Protein AF-A0A4Y2UWG7-F1 (afdb_monomer_lite)

Organism: Araneus ventricosus (NCBI:txid182803)

Structure (mmCIF, N/CA/C/O backbone):
data_AF-A0A4Y2UWG7-F1
#
_entry.id   AF-A0A4Y2UWG7-F1
#
loop_
_atom_site.group_PDB
_atom_site.id
_atom_site.type_symbol
_atom_site.label_atom_id
_atom_site.label_alt_id
_atom_site.label_comp_id
_atom_site.label_asym_id
_atom_site.label_entity_id
_atom_site.label_seq_id
_atom_site.pdbx_PDB_ins_code
_atom_site.Cartn_x
_atom_site.Cartn_y
_atom_site.Cartn_z
_atom_site.occupancy
_atom_site.B_iso_or_equiv
_atom_site.auth_seq_id
_atom_site.auth_comp_id
_atom_site.auth_asym_id
_atom_site.auth_atom_id
_atom_site.pdbx_PDB_model_num
ATOM 1 N N . MET A 1 1 ? 4.698 5.093 -22.082 1.00 82.38 1 MET A N 1
ATOM 2 C CA . MET A 1 1 ? 4.396 3.650 -21.937 1.00 82.38 1 MET A CA 1
ATOM 3 C C . MET A 1 1 ? 3.948 3.303 -20.518 1.00 82.38 1 MET A C 1
ATOM 5 O O . MET A 1 1 ? 2.849 2.785 -20.375 1.00 82.38 1 MET A O 1
ATOM 9 N N . GLU A 1 2 ? 4.716 3.666 -19.483 1.00 89.25 2 GLU A N 1
ATOM 10 C CA . GLU A 1 2 ? 4.385 3.392 -18.068 1.00 89.25 2 GLU A CA 1
ATOM 11 C C . GLU A 1 2 ? 2.958 3.814 -17.675 1.00 89.25 2 GLU A C 1
ATOM 13 O O . GLU A 1 2 ? 2.213 3.009 -17.132 1.00 89.25 2 GLU A O 1
ATOM 18 N N . ARG A 1 3 ? 2.521 5.027 -18.047 1.00 92.06 3 ARG A N 1
ATOM 19 C CA . ARG A 1 3 ? 1.157 5.524 -17.765 1.00 92.06 3 ARG A CA 1
ATOM 20 C C . ARG A 1 3 ? 0.037 4.634 -18.323 1.00 92.06 3 ARG A C 1
ATOM 22 O O . ARG A 1 3 ? -1.007 4.499 -17.696 1.00 92.06 3 ARG A O 1
ATOM 29 N N . ILE A 1 4 ? 0.243 4.037 -19.499 1.00 93.56 4 ILE A N 1
ATOM 30 C CA . ILE A 1 4 ? -0.753 3.164 -20.143 1.00 93.56 4 ILE A CA 1
ATOM 31 C C . ILE A 1 4 ? -0.838 1.837 -19.389 1.00 93.56 4 ILE A C 1
ATOM 33 O O . ILE A 1 4 ? -1.933 1.342 -19.131 1.00 93.56 4 ILE A O 1
ATOM 37 N N . ILE A 1 5 ? 0.317 1.279 -19.021 1.00 92.88 5 ILE A N 1
ATOM 38 C CA . ILE A 1 5 ? 0.405 0.023 -18.273 1.00 92.88 5 ILE A CA 1
ATOM 39 C C . ILE A 1 5 ? -0.178 0.206 -16.874 1.00 92.88 5 ILE A C 1
ATOM 41 O O . ILE A 1 5 ? -1.025 -0.587 -16.477 1.00 92.88 5 ILE A O 1
ATOM 45 N N . LEU A 1 6 ? 0.175 1.299 -16.188 1.00 93.38 6 LEU A N 1
ATOM 46 C CA . LEU A 1 6 ? -0.403 1.667 -14.899 1.00 93.38 6 LEU A CA 1
ATOM 47 C C . LEU A 1 6 ? -1.928 1.738 -14.983 1.00 93.38 6 LEU A C 1
ATOM 49 O O . LEU A 1 6 ? -2.595 1.064 -14.214 1.00 93.38 6 LEU A O 1
ATOM 53 N N . ARG A 1 7 ? -2.491 2.463 -15.960 1.00 92.81 7 ARG A N 1
ATOM 54 C CA . ARG A 1 7 ? -3.951 2.569 -16.119 1.00 92.81 7 ARG A CA 1
ATOM 55 C C . ARG A 1 7 ? -4.630 1.201 -16.270 1.00 92.81 7 ARG A C 1
ATOM 57 O O . ARG A 1 7 ? -5.695 0.997 -15.698 1.00 92.81 7 ARG A O 1
ATOM 64 N N . ARG A 1 8 ? -4.032 0.278 -17.032 1.00 91.62 8 ARG A N 1
ATOM 65 C CA . ARG A 1 8 ? -4.572 -1.080 -17.231 1.00 91.62 8 ARG A CA 1
ATOM 66 C C . ARG A 1 8 ? -4.476 -1.932 -15.968 1.00 91.62 8 ARG A C 1
ATOM 68 O O . ARG A 1 8 ? -5.441 -2.605 -15.634 1.00 91.62 8 ARG A O 1
ATOM 75 N N . ILE A 1 9 ? -3.342 -1.877 -15.269 1.00 92.56 9 ILE A N 1
ATOM 76 C CA . ILE A 1 9 ? -3.156 -2.577 -13.993 1.00 92.56 9 ILE A CA 1
ATOM 77 C C . ILE A 1 9 ? -4.135 -2.031 -12.954 1.00 92.56 9 ILE A C 1
ATOM 79 O O . ILE A 1 9 ? -4.819 -2.810 -12.310 1.00 92.56 9 ILE A O 1
ATOM 83 N N . THR A 1 10 ? -4.260 -0.709 -12.821 1.00 91.88 10 THR A N 1
ATOM 84 C CA . THR A 1 10 ? -5.199 -0.086 -11.881 1.00 91.88 10 THR A CA 1
ATOM 85 C C . THR A 1 10 ? -6.630 -0.536 -12.142 1.00 91.88 10 THR A C 1
ATOM 87 O O . THR A 1 10 ? -7.309 -0.910 -11.198 1.00 91.88 10 THR A O 1
ATOM 90 N N . TYR A 1 11 ? -7.066 -0.552 -13.405 1.00 91.19 11 TYR A N 1
ATOM 91 C CA . TYR A 1 11 ? -8.393 -1.056 -13.758 1.00 91.19 11 TYR A CA 1
ATOM 92 C C . TYR A 1 11 ? -8.582 -2.519 -13.321 1.00 91.19 11 TYR A C 1
ATOM 94 O O . TYR A 1 11 ? -9.538 -2.824 -12.625 1.00 91.19 11 TYR A O 1
ATOM 102 N N . HIS A 1 12 ? -7.622 -3.394 -13.636 1.00 91.56 12 HIS A N 1
ATOM 103 C CA . HIS A 1 12 ? -7.655 -4.810 -13.242 1.00 91.56 12 HIS A CA 1
ATOM 104 C C . HIS A 1 12 ? -7.684 -5.022 -11.719 1.00 91.56 12 HIS A C 1
ATOM 106 O O . HIS A 1 12 ? -8.402 -5.883 -11.225 1.00 91.56 12 HIS A O 1
ATOM 112 N N . LEU A 1 13 ? -6.914 -4.234 -10.962 1.00 90.75 13 LEU A N 1
ATOM 113 C CA . LEU A 1 13 ? -6.846 -4.349 -9.502 1.00 90.75 13 LEU A CA 1
ATOM 114 C C . LEU A 1 13 ? -8.100 -3.804 -8.802 1.00 90.75 13 LEU A C 1
ATOM 116 O O . LEU A 1 13 ? -8.484 -4.315 -7.751 1.00 90.75 13 LEU A O 1
ATOM 120 N N . MET A 1 14 ? -8.730 -2.769 -9.361 1.00 86.19 14 MET A N 1
ATOM 121 C CA . MET A 1 14 ? -9.888 -2.110 -8.750 1.00 86.19 14 MET A CA 1
ATOM 122 C C . MET A 1 14 ? -11.150 -2.969 -8.737 1.00 86.19 14 MET A C 1
ATOM 124 O O . MET A 1 14 ? -12.009 -2.721 -7.901 1.00 86.19 14 MET A O 1
ATOM 128 N N . GLU A 1 15 ? -11.257 -3.961 -9.621 1.00 80.19 15 GLU A N 1
ATOM 129 C CA . GLU A 1 15 ? -12.472 -4.769 -9.729 1.00 80.19 15 GLU A CA 1
ATOM 130 C C . GLU A 1 15 ? -12.707 -5.641 -8.488 1.00 80.19 15 GLU A C 1
ATOM 132 O O . GLU A 1 15 ? -13.853 -5.765 -8.091 1.00 80.19 15 GLU A O 1
ATOM 137 N N . ASN A 1 16 ? -11.669 -6.213 -7.850 1.00 72.31 16 ASN A N 1
ATOM 138 C CA . ASN A 1 16 ? -11.846 -7.094 -6.673 1.00 72.31 16 ASN A CA 1
ATOM 139 C C . ASN A 1 16 ? -10.603 -7.269 -5.765 1.00 72.31 16 ASN A C 1
ATOM 141 O O . ASN A 1 16 ? -10.650 -8.050 -4.817 1.00 72.31 16 ASN A O 1
ATOM 145 N N . LEU A 1 17 ? -9.464 -6.623 -6.050 1.00 85.38 17 LEU A N 1
ATOM 146 C CA . LEU A 1 17 ? -8.192 -6.931 -5.365 1.00 85.38 17 LEU A CA 1
ATOM 147 C C . LEU A 1 17 ? -7.778 -5.892 -4.316 1.00 85.38 17 LEU A C 1
ATOM 149 O O . LEU A 1 17 ? -6.920 -6.179 -3.482 1.00 85.38 17 LEU A O 1
ATOM 153 N N . ILE A 1 18 ? -8.352 -4.688 -4.363 1.00 88.25 18 ILE A N 1
ATOM 154 C CA . ILE A 1 18 ? -8.034 -3.599 -3.436 1.00 88.25 18 ILE A CA 1
ATOM 155 C C .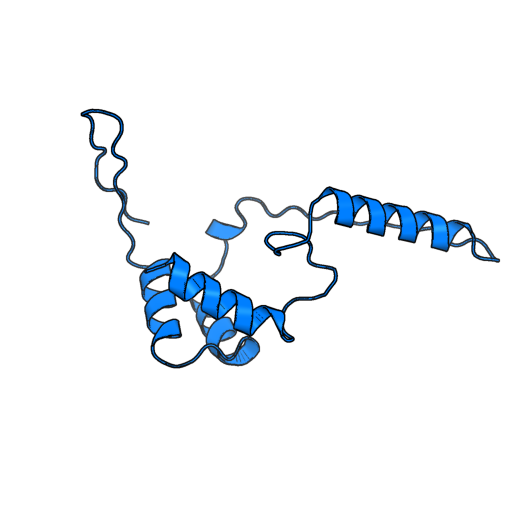 ILE A 1 18 ? -9.207 -3.394 -2.467 1.00 88.25 18 ILE A C 1
ATOM 157 O O . ILE A 1 18 ? -10.297 -3.061 -2.939 1.00 88.25 18 ILE A O 1
ATOM 161 N N . PRO A 1 19 ? -8.991 -3.524 -1.142 1.00 89.19 19 PRO A N 1
ATOM 162 C CA . PRO A 1 19 ? -10.024 -3.269 -0.138 1.00 89.19 19 PRO A CA 1
ATOM 163 C C . PRO A 1 19 ? -10.655 -1.881 -0.283 1.00 89.19 19 PRO A C 1
ATOM 165 O O . PRO A 1 19 ? -9.990 -0.921 -0.694 1.00 89.19 19 PRO A O 1
ATOM 168 N N . GLU A 1 20 ? -11.934 -1.755 0.066 1.00 88.62 20 GLU A N 1
ATOM 169 C CA . GLU A 1 20 ? -12.658 -0.477 0.015 1.00 88.62 20 GLU A CA 1
ATOM 170 C C . GLU A 1 20 ? -12.058 0.556 0.975 1.00 88.62 20 GLU A C 1
ATOM 172 O O . GLU A 1 20 ? -12.019 1.748 0.674 1.00 88.62 20 GLU A O 1
ATOM 177 N N . GLU A 1 21 ? -11.477 0.086 2.077 1.00 90.25 21 GLU A N 1
ATOM 178 C CA . GLU A 1 21 ? -10.815 0.893 3.094 1.00 90.25 21 GLU A CA 1
ATOM 179 C C . GLU A 1 21 ? -9.419 1.377 2.670 1.00 90.25 21 GLU A C 1
ATOM 181 O O . GLU A 1 21 ? -8.756 2.090 3.425 1.00 90.25 21 GLU A O 1
ATOM 186 N N . GLN A 1 22 ? -8.934 1.017 1.475 1.00 91.56 22 GLN A N 1
ATOM 187 C CA . GLN A 1 22 ? -7.679 1.549 0.948 1.00 91.56 22 GLN A CA 1
ATOM 188 C C . GLN A 1 22 ? -7.910 2.876 0.213 1.00 91.56 22 GLN A C 1
ATOM 190 O O . GLN A 1 22 ? -8.214 2.911 -0.979 1.00 91.56 22 GLN A O 1
ATOM 195 N N . TYR A 1 23 ? -7.678 3.982 0.920 1.00 92.94 23 TYR A N 1
ATOM 196 C CA . TYR A 1 23 ? -7.816 5.342 0.379 1.00 92.94 23 TYR A CA 1
ATOM 197 C C . TYR A 1 23 ? -6.550 5.831 -0.343 1.00 92.94 23 TYR A C 1
ATOM 199 O O . TYR A 1 23 ? -6.618 6.603 -1.300 1.00 92.94 23 TYR A O 1
ATOM 207 N N . GLY A 1 24 ? -5.373 5.374 0.094 1.00 92.00 24 GLY A N 1
ATOM 208 C CA . GLY A 1 24 ? -4.091 5.762 -0.493 1.00 92.00 24 GLY A CA 1
ATOM 209 C C . GLY A 1 24 ? -3.934 5.277 -1.937 1.00 92.00 24 GLY A C 1
ATOM 210 O O . GLY A 1 24 ? -4.240 4.129 -2.258 1.00 92.00 24 GLY A O 1
ATOM 211 N N . PHE A 1 25 ? -3.413 6.148 -2.808 1.00 89.56 25 PHE A N 1
ATOM 212 C CA . PHE A 1 25 ? -3.148 5.861 -4.228 1.00 89.56 25 PHE A CA 1
ATOM 213 C C . PHE A 1 25 ? -4.376 5.391 -5.034 1.00 89.56 25 PHE A C 1
ATOM 215 O O . PHE A 1 25 ? -4.224 4.810 -6.112 1.00 89.56 25 PHE A O 1
ATOM 222 N N . ARG A 1 26 ? -5.594 5.666 -4.547 1.00 89.38 26 ARG A N 1
ATOM 223 C CA . ARG A 1 26 ? -6.858 5.277 -5.180 1.00 89.38 26 ARG A CA 1
ATOM 224 C C . ARG A 1 26 ? -7.565 6.505 -5.747 1.00 89.38 26 ARG A C 1
ATOM 226 O O . ARG A 1 26 ? -7.754 7.511 -5.071 1.00 89.38 26 ARG A O 1
ATOM 233 N N . LYS A 1 27 ? -7.958 6.442 -7.022 1.00 88.69 27 LYS A N 1
ATOM 234 C CA . LYS A 1 27 ? -8.704 7.536 -7.659 1.00 88.69 27 LYS A CA 1
ATOM 235 C C . LYS A 1 27 ? -10.061 7.700 -6.970 1.00 88.69 27 LYS A C 1
ATOM 237 O O . LYS A 1 27 ? -10.757 6.712 -6.775 1.00 88.69 27 LYS A O 1
ATOM 242 N N . GLY A 1 28 ? -10.440 8.943 -6.676 1.00 90.38 28 GLY A N 1
ATOM 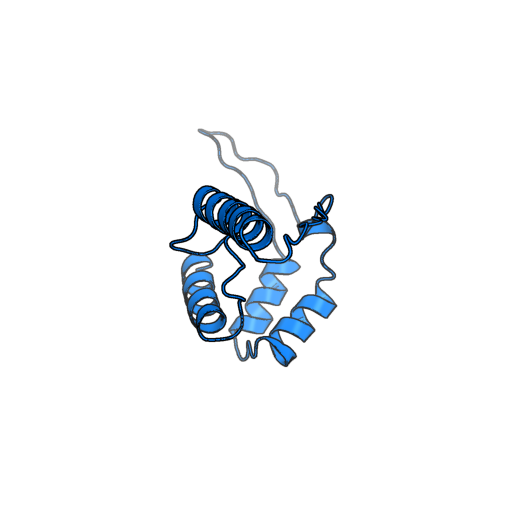243 C CA . GLY A 1 28 ? -11.716 9.260 -6.027 1.00 90.38 28 GLY A CA 1
ATOM 244 C C . GLY A 1 28 ? -11.697 9.134 -4.504 1.00 90.38 28 GLY A C 1
ATOM 245 O O . GLY A 1 28 ? -12.733 9.338 -3.893 1.00 90.38 28 GLY A O 1
ATOM 246 N N . HIS A 1 29 ? -10.539 8.832 -3.911 1.00 92.06 29 HIS A N 1
ATOM 247 C CA . HIS A 1 29 ? -10.333 8.835 -2.468 1.00 92.06 29 HIS A CA 1
ATOM 248 C C . HIS A 1 29 ? -9.248 9.850 -2.104 1.00 92.06 29 HIS A C 1
ATOM 250 O O . HIS A 1 29 ? -8.269 10.039 -2.831 1.00 92.06 29 HIS A O 1
ATOM 256 N N . SER A 1 30 ? -9.423 10.490 -0.957 1.00 94.75 30 SER A N 1
ATOM 257 C CA . SER A 1 30 ? -8.481 11.421 -0.354 1.00 94.75 30 SER A CA 1
ATOM 258 C C . SER A 1 30 ? -8.150 11.009 1.079 1.00 94.75 30 SER A C 1
ATOM 260 O O . SER A 1 30 ? -8.815 10.173 1.694 1.00 94.75 30 SER A O 1
ATOM 262 N N . THR A 1 31 ? -7.113 11.629 1.638 1.00 93.12 31 THR A N 1
ATOM 263 C CA . THR A 1 31 ? -6.775 11.481 3.060 1.00 93.12 31 THR A CA 1
ATOM 264 C C . THR A 1 31 ? -7.891 11.995 3.969 1.00 93.12 31 THR A C 1
ATOM 266 O O . THR A 1 31 ? -8.081 11.466 5.061 1.00 93.12 31 THR A O 1
ATOM 269 N N . ILE A 1 32 ? -8.655 12.993 3.514 1.00 96.06 32 ILE A N 1
ATOM 270 C CA . ILE A 1 32 ? -9.796 13.543 4.251 1.00 96.06 32 ILE A CA 1
ATOM 271 C C . ILE A 1 32 ? -10.904 12.496 4.364 1.00 96.06 32 ILE A C 1
ATOM 273 O O . ILE A 1 32 ? -11.442 12.313 5.453 1.00 96.06 32 ILE A O 1
ATOM 277 N N . ASP A 1 33 ? -11.191 11.765 3.285 1.00 95.31 33 ASP A N 1
ATOM 278 C CA . ASP A 1 33 ? -12.217 10.714 3.295 1.00 95.31 33 ASP A CA 1
ATOM 279 C C . ASP A 1 33 ? -11.872 9.618 4.313 1.00 95.31 33 ASP A C 1
ATOM 281 O O . ASP A 1 33 ? -12.727 9.197 5.091 1.00 95.31 33 ASP A O 1
ATOM 285 N N . GLN A 1 34 ? -10.596 9.220 4.384 1.00 95.50 34 GLN A N 1
ATOM 286 C CA . GLN A 1 34 ? -10.127 8.239 5.365 1.00 95.50 34 GLN A CA 1
ATOM 287 C C . GLN A 1 34 ? -10.281 8.740 6.808 1.00 95.50 34 GLN A C 1
ATOM 289 O O . GLN A 1 34 ? -10.727 7.991 7.679 1.00 95.50 34 GLN A O 1
ATOM 294 N N . ILE A 1 35 ? -9.924 10.003 7.072 1.00 96.19 35 ILE A N 1
ATOM 295 C CA . ILE A 1 35 ? -10.073 10.617 8.400 1.00 96.19 35 ILE A CA 1
ATOM 296 C C . ILE A 1 35 ? -11.550 10.695 8.786 1.00 96.19 35 ILE A C 1
ATOM 298 O O . ILE A 1 35 ? -11.900 10.389 9.925 1.00 96.19 35 ILE A O 1
ATOM 302 N N . LEU A 1 36 ? -12.420 11.080 7.850 1.00 96.56 36 LEU A N 1
ATOM 303 C CA . LEU A 1 36 ? -13.854 11.180 8.091 1.00 96.56 36 LEU A CA 1
ATOM 304 C C . LEU A 1 36 ? -14.461 9.810 8.406 1.00 96.56 36 LEU A C 1
ATOM 306 O O . LEU A 1 36 ? -15.186 9.692 9.395 1.00 96.56 36 LEU A O 1
ATOM 310 N N . TYR A 1 37 ? -14.123 8.786 7.618 1.00 95.44 37 TYR A N 1
ATOM 311 C CA . TYR A 1 37 ? -14.536 7.404 7.859 1.00 95.44 37 TYR A CA 1
ATOM 312 C C . TYR A 1 37 ? -14.087 6.920 9.243 1.00 95.44 37 TYR A C 1
ATOM 314 O O . TYR A 1 37 ? -14.895 6.428 10.032 1.00 95.44 37 TYR A O 1
ATOM 322 N N . PHE A 1 38 ? -12.815 7.139 9.588 1.00 95.94 38 PHE A N 1
ATOM 323 C CA . PHE A 1 38 ? -12.281 6.770 10.895 1.00 95.94 38 PHE A CA 1
ATOM 324 C C . PHE A 1 38 ? -13.002 7.499 12.039 1.00 95.94 38 PHE A C 1
ATOM 326 O O . PHE A 1 38 ? -13.474 6.863 12.982 1.00 95.94 38 PHE A O 1
ATOM 333 N N . ALA A 1 39 ? -13.162 8.820 11.941 1.00 97.19 39 ALA A N 1
ATOM 334 C CA . ALA A 1 39 ? -13.857 9.613 12.951 1.00 97.19 39 ALA A CA 1
ATOM 335 C C . ALA A 1 39 ? -15.326 9.188 13.116 1.00 97.19 39 ALA A C 1
ATOM 337 O O . ALA A 1 39 ? -15.843 9.197 14.233 1.00 97.19 39 ALA A O 1
ATOM 338 N N . GLN A 1 40 ? -15.992 8.798 12.025 1.00 97.00 40 GLN A N 1
ATOM 339 C CA . GLN A 1 40 ? -17.346 8.259 12.078 1.00 97.00 40 GLN A CA 1
ATOM 340 C C . GLN A 1 40 ? -17.376 6.922 12.821 1.00 97.00 40 GLN A C 1
ATOM 342 O O . GLN A 1 40 ? -18.167 6.782 13.747 1.00 97.00 40 GLN A O 1
ATOM 347 N N . SER A 1 41 ? -16.454 6.003 12.517 1.00 95.44 41 SER A N 1
ATOM 348 C CA . SER A 1 41 ? -16.377 4.702 13.198 1.00 95.44 41 SER A CA 1
ATOM 349 C C . SER A 1 41 ? -16.216 4.833 14.722 1.00 95.44 41 SER A C 1
ATOM 351 O O . SER A 1 41 ? -16.887 4.138 15.487 1.00 95.44 41 SER A O 1
ATOM 353 N N . VAL A 1 42 ? -15.402 5.795 15.179 1.00 97.31 42 VAL A N 1
ATOM 354 C CA . VAL A 1 42 ? -15.231 6.118 16.605 1.00 97.31 42 VAL A CA 1
ATOM 355 C C . VAL A 1 42 ? -16.529 6.647 17.220 1.00 97.31 42 VAL A C 1
ATOM 357 O O . VAL A 1 42 ? -16.914 6.214 18.309 1.00 97.31 42 VAL A O 1
ATOM 360 N N . ARG A 1 43 ? -17.218 7.571 16.534 1.00 97.25 43 ARG A N 1
ATOM 361 C CA . ARG A 1 43 ? -18.504 8.123 16.996 1.00 97.25 43 ARG A CA 1
ATOM 362 C C . ARG A 1 43 ? -19.584 7.049 17.083 1.00 97.25 43 ARG A C 1
ATOM 364 O O . ARG A 1 43 ? -20.317 7.011 18.067 1.00 97.25 43 ARG A O 1
ATOM 371 N N . ASP A 1 44 ? -19.663 6.171 16.091 1.00 96.94 44 ASP A N 1
ATOM 372 C CA . ASP A 1 44 ? -20.662 5.104 16.046 1.00 96.94 44 ASP A CA 1
ATOM 373 C C . ASP A 1 44 ? -20.471 4.127 17.204 1.00 96.94 44 ASP A C 1
ATOM 375 O O . ASP A 1 44 ? -21.427 3.832 17.920 1.00 96.94 44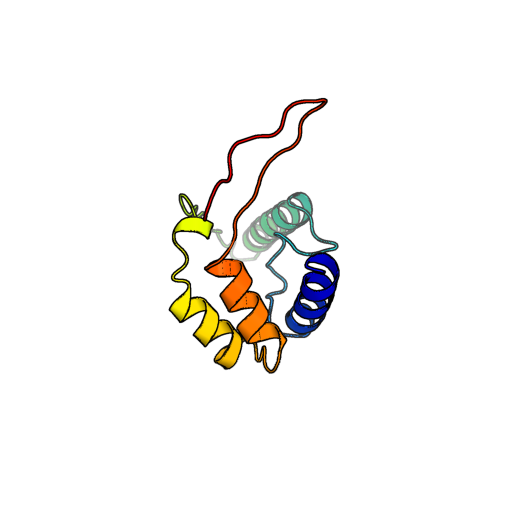 ASP A O 1
ATOM 379 N N . ALA A 1 45 ? -19.232 3.698 17.465 1.00 96.69 45 ALA A N 1
ATOM 380 C CA . ALA A 1 45 ? -18.916 2.843 18.607 1.00 96.69 45 ALA A CA 1
ATOM 381 C C . ALA A 1 45 ? -19.300 3.495 19.948 1.00 96.69 45 ALA A C 1
ATOM 383 O O . ALA A 1 45 ? -19.893 2.841 20.811 1.00 96.69 45 ALA A O 1
ATOM 384 N N . HIS A 1 46 ? -19.014 4.792 20.099 1.00 96.50 46 HIS A N 1
ATOM 385 C CA . HIS A 1 46 ? -19.359 5.555 21.297 1.00 96.50 46 HIS A CA 1
ATOM 386 C C . HIS A 1 46 ? -20.881 5.649 21.523 1.00 96.50 46 HIS A C 1
ATOM 388 O O . HIS A 1 46 ? -21.350 5.591 22.660 1.00 96.50 46 HIS A O 1
ATOM 394 N N . ASN A 1 47 ? -21.660 5.762 20.445 1.00 96.94 47 ASN A N 1
ATOM 395 C CA . ASN A 1 47 ? -23.112 5.941 20.504 1.00 96.94 47 ASN A CA 1
ATOM 396 C C . ASN A 1 47 ? -23.906 4.638 20.722 1.00 96.94 47 ASN A C 1
ATOM 398 O O . ASN A 1 47 ? -25.113 4.698 20.969 1.00 96.94 47 ASN A O 1
ATOM 402 N N . LEU A 1 48 ? -23.265 3.4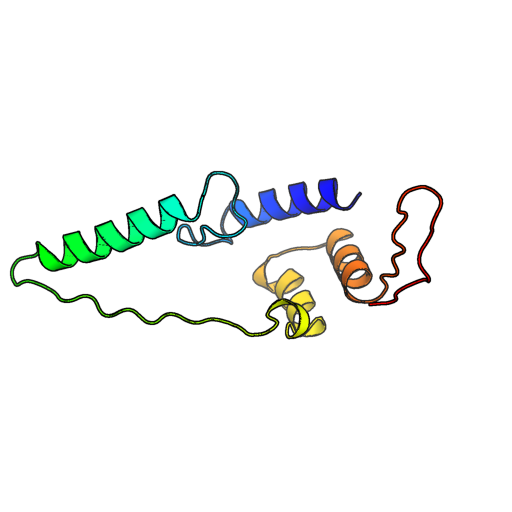65 20.648 1.00 96.75 48 LEU A N 1
ATOM 403 C CA . LEU A 1 48 ? -23.909 2.184 20.957 1.00 96.75 48 LEU A CA 1
ATOM 404 C C . LEU A 1 48 ? -24.329 2.095 22.433 1.00 96.75 48 LEU A C 1
ATOM 406 O O . LEU A 1 48 ? -23.765 2.756 23.303 1.00 96.75 48 LEU A O 1
ATOM 410 N N . LYS A 1 49 ? -25.323 1.246 22.725 1.00 95.06 49 LYS A N 1
ATOM 411 C CA . LYS A 1 49 ? -25.737 0.910 24.094 1.00 95.06 49 LYS A CA 1
ATOM 412 C C . LYS A 1 49 ? -25.618 -0.605 24.318 1.00 95.06 49 LYS A C 1
ATOM 414 O O . LYS A 1 49 ? -26.324 -1.350 23.641 1.00 95.06 49 LYS A O 1
ATOM 419 N N . PRO A 1 50 ? -24.761 -1.069 25.246 1.00 92.69 50 PRO A N 1
ATOM 420 C CA . PRO A 1 50 ? -23.812 -0.278 26.039 1.00 92.69 50 PRO A CA 1
ATOM 421 C C . PRO A 1 50 ? -22.739 0.394 25.162 1.00 92.69 50 PRO A C 1
ATOM 423 O O . PRO A 1 50 ? -22.424 -0.102 24.078 1.00 92.69 50 PRO A O 1
ATOM 426 N N . THR A 1 51 ? -22.194 1.518 25.638 1.00 95.25 51 THR A N 1
ATOM 427 C CA . THR A 1 51 ? -21.128 2.265 24.950 1.00 95.25 51 THR A CA 1
ATOM 428 C C . THR A 1 51 ? -19.931 1.362 24.690 1.00 95.25 51 THR A C 1
ATOM 430 O O . THR A 1 51 ? -19.496 0.628 25.579 1.00 95.25 51 THR A O 1
ATOM 433 N N . LYS A 1 52 ? -19.383 1.425 23.472 1.00 96.75 52 LYS A N 1
ATOM 434 C CA . LYS A 1 52 ? -18.147 0.728 23.108 1.00 96.75 52 LYS A CA 1
ATOM 435 C C . LYS A 1 52 ? -17.000 1.723 22.966 1.00 96.75 52 LYS A C 1
ATOM 437 O O . LYS A 1 52 ? -17.183 2.847 22.505 1.00 96.75 52 LYS A O 1
ATOM 442 N N . HIS A 1 53 ? -15.799 1.287 23.331 1.00 92.56 53 HIS A N 1
ATOM 443 C CA . HIS A 1 53 ? -14.572 2.059 23.150 1.00 92.56 53 HIS A CA 1
ATOM 444 C C . HIS A 1 53 ? -13.838 1.605 21.888 1.00 92.56 53 HIS A C 1
ATOM 446 O O . HIS A 1 53 ? -13.814 0.416 21.573 1.00 92.56 53 HIS A O 1
ATOM 452 N N . THR A 1 54 ? -13.223 2.553 21.181 1.00 95.50 54 THR A N 1
ATOM 453 C CA . THR A 1 54 ? -12.379 2.266 20.015 1.00 95.50 54 THR A CA 1
ATOM 454 C C . THR A 1 54 ? -10.913 2.330 20.423 1.00 95.50 54 THR A C 1
ATOM 456 O O . THR A 1 54 ? -10.483 3.307 21.030 1.00 95.50 54 THR A O 1
ATOM 459 N N . ILE A 1 55 ? -10.148 1.298 20.072 1.00 95.56 55 ILE A N 1
ATOM 460 C CA . ILE A 1 55 ? -8.687 1.269 20.191 1.00 95.56 55 ILE A CA 1
ATOM 461 C C . ILE A 1 55 ? -8.122 1.268 18.773 1.00 95.56 55 ILE A C 1
ATOM 463 O O . ILE A 1 55 ? -8.643 0.580 17.896 1.00 95.56 55 ILE A O 1
ATOM 467 N N . SER A 1 56 ? -7.070 2.045 18.530 1.00 94.31 56 SER A N 1
ATOM 468 C CA . SER A 1 56 ? -6.473 2.183 17.200 1.00 94.31 56 SER A CA 1
ATOM 469 C C . SER A 1 56 ? -4.962 2.021 17.262 1.00 94.31 56 SER A C 1
ATOM 471 O O . SER A 1 56 ? -4.313 2.529 18.173 1.00 94.31 56 SER A O 1
ATOM 473 N N . VAL A 1 57 ? -4.412 1.313 16.275 1.00 96.38 57 VAL A N 1
ATOM 474 C CA . VAL A 1 57 ? -2.973 1.086 16.114 1.00 96.38 57 VAL A CA 1
ATOM 475 C C . VAL A 1 57 ? -2.556 1.667 14.772 1.00 96.38 57 VAL A C 1
ATOM 477 O O . VAL A 1 57 ? -3.075 1.266 13.732 1.00 96.38 57 VAL A O 1
ATOM 480 N N . PHE A 1 58 ? -1.621 2.613 14.801 1.00 95.06 58 PHE A N 1
ATOM 481 C CA . PHE A 1 58 ? -1.073 3.239 13.602 1.00 95.06 58 PHE A CA 1
ATOM 482 C C . PHE A 1 58 ? 0.299 2.639 13.301 1.00 95.06 58 PHE A C 1
ATOM 484 O O . PHE A 1 58 ? 1.170 2.605 14.169 1.00 95.06 58 PHE A O 1
ATOM 491 N N . LEU A 1 59 ? 0.479 2.151 12.073 1.00 95.38 59 LEU A N 1
ATOM 492 C CA . LEU A 1 59 ? 1.716 1.531 11.607 1.00 95.38 59 LEU A CA 1
ATOM 493 C C . LEU A 1 59 ? 2.311 2.373 10.481 1.00 95.38 59 LEU A C 1
ATOM 495 O O . LEU A 1 59 ? 1.628 2.656 9.499 1.00 95.38 59 LEU A O 1
ATOM 499 N N . ASP A 1 60 ? 3.589 2.722 10.612 1.00 95.06 60 ASP A N 1
ATOM 500 C CA . ASP A 1 60 ? 4.361 3.385 9.564 1.00 95.06 60 ASP A CA 1
ATOM 501 C C . ASP A 1 60 ? 5.574 2.534 9.173 1.00 95.06 60 ASP A C 1
ATOM 503 O O . ASP A 1 60 ? 6.286 1.989 10.021 1.00 95.06 60 ASP A O 1
ATOM 507 N N . LEU A 1 61 ? 5.795 2.386 7.866 1.00 94.69 61 LEU A N 1
ATOM 508 C CA . LEU A 1 61 ? 6.869 1.563 7.320 1.00 94.69 61 LEU A CA 1
ATOM 509 C C . LEU A 1 61 ? 8.002 2.449 6.807 1.00 94.69 61 LEU A C 1
ATOM 511 O O . LEU A 1 61 ? 7.931 3.024 5.720 1.00 94.69 61 LEU A O 1
ATOM 515 N N . THR A 1 62 ? 9.121 2.471 7.533 1.00 95.44 62 THR A N 1
ATOM 516 C CA . THR A 1 62 ? 10.321 3.188 7.085 1.00 95.44 62 THR A CA 1
ATOM 517 C C . THR A 1 62 ? 10.827 2.621 5.759 1.00 95.44 62 THR A C 1
ATOM 519 O O . THR A 1 62 ? 11.172 1.437 5.700 1.00 95.44 62 THR A O 1
ATOM 522 N N . LYS A 1 63 ? 10.942 3.470 4.728 1.00 92.88 63 LYS A N 1
ATOM 523 C CA . LYS A 1 63 ? 11.402 3.103 3.373 1.00 92.88 63 LYS A CA 1
ATOM 524 C C . LYS A 1 63 ? 10.599 1.946 2.756 1.00 92.88 63 LYS A C 1
ATOM 526 O O . LYS A 1 63 ? 11.173 0.987 2.243 1.00 92.88 63 LYS A O 1
ATOM 531 N N . ALA A 1 64 ? 9.269 2.029 2.823 1.00 91.44 64 ALA A N 1
ATOM 532 C CA . ALA A 1 64 ? 8.357 0.970 2.386 1.00 91.44 64 ALA A CA 1
ATOM 533 C C . ALA A 1 64 ? 8.681 0.404 0.990 1.00 91.44 64 ALA A C 1
ATOM 535 O O . ALA A 1 64 ? 8.741 -0.812 0.839 1.00 91.44 64 ALA A O 1
ATOM 536 N N . PHE A 1 65 ? 8.949 1.262 -0.002 1.00 88.62 65 PHE A N 1
ATOM 537 C CA . PHE A 1 65 ? 9.254 0.827 -1.371 1.00 88.62 65 PHE A CA 1
ATOM 538 C C . PHE A 1 65 ? 10.625 0.151 -1.506 1.00 88.62 65 PHE A C 1
ATOM 540 O O . PHE A 1 65 ? 10.729 -0.857 -2.202 1.00 88.62 65 PHE A O 1
ATOM 547 N N . ASP A 1 66 ? 11.651 0.643 -0.805 1.00 89.31 66 ASP A N 1
ATOM 548 C CA . ASP A 1 66 ? 13.006 0.070 -0.860 1.00 89.31 66 ASP A CA 1
ATOM 549 C C . ASP A 1 66 ? 13.069 -1.315 -0.199 1.00 89.31 66 ASP A C 1
ATOM 551 O O . ASP A 1 66 ? 13.891 -2.152 -0.566 1.00 89.31 66 ASP A O 1
ATOM 555 N N . LYS A 1 67 ? 12.194 -1.567 0.782 1.00 92.50 67 LYS A N 1
ATOM 556 C CA . LYS A 1 67 ? 12.137 -2.827 1.536 1.00 92.50 67 LYS A CA 1
ATOM 557 C C . LYS A 1 67 ? 11.303 -3.920 0.866 1.00 92.50 67 LYS A C 1
ATOM 559 O O . LYS A 1 67 ? 11.271 -5.044 1.367 1.00 92.50 67 LYS A O 1
ATOM 564 N N . VAL A 1 68 ? 10.618 -3.631 -0.244 1.00 93.19 68 VAL A N 1
ATOM 565 C CA . VAL A 1 68 ? 9.821 -4.648 -0.943 1.00 93.19 68 VAL A CA 1
ATOM 566 C C . VAL A 1 68 ? 10.740 -5.714 -1.535 1.00 93.19 68 VAL A C 1
ATOM 568 O O . VAL A 1 68 ? 11.601 -5.435 -2.370 1.00 93.19 68 VAL A O 1
ATOM 571 N N . TRP A 1 69 ? 10.510 -6.975 -1.166 1.00 94.81 69 TRP A N 1
ATOM 572 C CA . TRP A 1 69 ? 11.214 -8.094 -1.782 1.00 94.81 69 TRP A CA 1
ATOM 573 C C . TRP A 1 69 ? 10.718 -8.314 -3.217 1.00 94.81 69 TRP A C 1
ATOM 575 O O . TRP A 1 69 ? 9.687 -8.948 -3.446 1.00 94.81 69 TRP A O 1
ATOM 585 N N . LYS A 1 70 ? 11.477 -7.794 -4.190 1.00 93.31 70 LYS A N 1
ATOM 586 C CA . LYS A 1 70 ? 11.114 -7.755 -5.619 1.00 93.31 70 LYS A CA 1
ATOM 587 C C . LYS A 1 70 ? 10.679 -9.118 -6.178 1.00 93.31 70 LYS A C 1
ATOM 589 O O . LYS A 1 70 ? 9.648 -9.197 -6.837 1.00 93.31 70 LYS A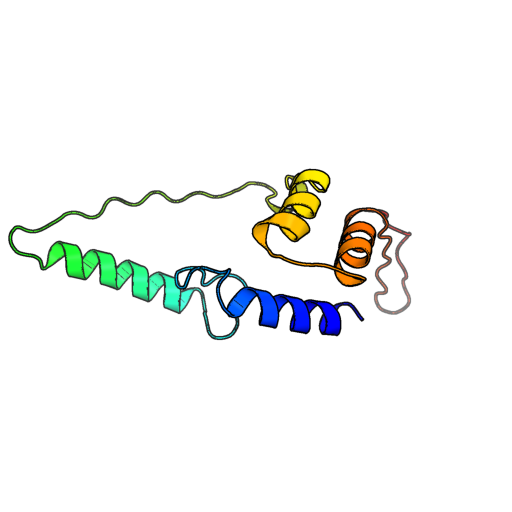 O 1
ATOM 594 N N . ASN A 1 71 ? 11.403 -10.197 -5.870 1.00 94.19 71 ASN A N 1
ATOM 595 C CA . ASN A 1 71 ? 11.065 -11.536 -6.373 1.00 94.19 71 ASN A CA 1
ATOM 596 C C . ASN A 1 71 ? 9.733 -12.041 -5.809 1.00 94.19 71 ASN A C 1
ATOM 598 O O . ASN A 1 71 ? 8.881 -12.501 -6.564 1.00 94.19 71 ASN A O 1
ATOM 602 N N . LYS A 1 72 ? 9.516 -11.894 -4.497 1.00 96.56 72 LYS A N 1
ATOM 603 C CA . LYS A 1 72 ? 8.246 -12.275 -3.866 1.00 96.56 72 LYS A CA 1
ATOM 604 C C . LYS A 1 72 ? 7.086 -11.410 -4.360 1.00 96.56 72 LYS A C 1
ATOM 606 O O . LYS A 1 72 ? 5.984 -11.914 -4.540 1.00 96.56 72 LYS A O 1
ATOM 611 N N . PHE A 1 73 ? 7.336 -10.130 -4.630 1.00 95.81 73 PHE A N 1
ATOM 612 C CA . PHE A 1 73 ? 6.348 -9.251 -5.245 1.00 95.81 73 PHE A CA 1
ATOM 613 C C . PHE A 1 73 ? 5.949 -9.726 -6.650 1.00 95.81 73 PHE A C 1
ATOM 615 O O . PHE A 1 73 ? 4.762 -9.768 -6.949 1.00 95.81 73 PHE A O 1
ATOM 622 N N . LEU A 1 74 ? 6.901 -10.151 -7.489 1.00 96.31 74 LEU A N 1
ATOM 623 C CA . LEU A 1 74 ? 6.596 -10.697 -8.818 1.00 96.31 74 LEU A CA 1
ATOM 624 C C . LEU A 1 74 ? 5.792 -12.004 -8.751 1.00 96.31 74 LEU A C 1
ATOM 626 O O . LEU A 1 74 ? 4.865 -12.176 -9.540 1.00 96.31 74 LEU A O 1
ATOM 630 N N . VAL A 1 75 ? 6.100 -12.886 -7.794 1.00 96.75 75 VAL A N 1
ATOM 631 C CA . VAL A 1 75 ? 5.296 -14.094 -7.526 1.00 96.75 75 VAL A CA 1
ATOM 632 C C . VAL A 1 75 ? 3.869 -13.700 -7.140 1.00 96.75 75 VAL A C 1
ATOM 634 O O . VAL A 1 75 ? 2.915 -14.161 -7.756 1.00 96.75 75 VAL A O 1
ATOM 637 N N . LYS A 1 76 ? 3.711 -12.748 -6.215 1.00 95.62 76 LYS A N 1
ATOM 638 C CA . LYS A 1 76 ? 2.400 -12.224 -5.805 1.00 95.62 76 LYS A CA 1
ATOM 639 C C . LYS A 1 76 ? 1.626 -11.575 -6.961 1.00 95.62 76 LYS A C 1
ATOM 641 O O . LYS A 1 76 ? 0.420 -11.778 -7.081 1.00 95.62 76 LYS A O 1
ATOM 646 N N . CYS A 1 77 ? 2.305 -10.843 -7.848 1.00 95.50 77 CYS A N 1
ATOM 647 C CA . CYS A 1 77 ? 1.701 -10.315 -9.073 1.00 95.50 77 CYS A CA 1
ATOM 648 C C . CYS A 1 77 ? 1.090 -11.421 -9.939 1.00 95.50 77 CYS A C 1
ATOM 650 O O . CYS A 1 77 ? 0.004 -11.226 -10.481 1.00 95.50 77 CYS A O 1
ATOM 652 N N . HIS A 1 78 ? 1.776 -12.553 -10.077 1.00 95.88 78 HIS A N 1
ATOM 653 C CA . HIS A 1 78 ? 1.298 -13.673 -10.877 1.00 95.88 78 HIS A CA 1
ATOM 654 C C . HIS A 1 78 ? 0.170 -14.446 -10.179 1.00 95.88 78 HIS A C 1
ATOM 656 O O . HIS A 1 78 ? -0.897 -14.627 -10.768 1.00 95.88 78 HIS A O 1
ATOM 662 N N . ASP A 1 79 ? 0.404 -14.869 -8.935 1.00 95.25 79 ASP A N 1
ATOM 663 C CA . ASP A 1 79 ? -0.436 -15.847 -8.237 1.00 95.25 79 ASP A CA 1
ATOM 664 C C . ASP A 1 79 ? -1.665 -15.211 -7.584 1.00 95.25 79 ASP A C 1
ATOM 666 O O . ASP A 1 79 ? -2.766 -15.742 -7.700 1.00 95.25 79 ASP A O 1
ATOM 670 N N . GLU A 1 80 ? -1.501 -14.059 -6.928 1.00 93.19 80 GLU A N 1
ATOM 671 C CA . GLU A 1 80 ? -2.589 -13.410 -6.184 1.00 93.19 80 GLU A CA 1
ATOM 672 C C . GLU A 1 80 ? -3.298 -12.350 -7.030 1.00 93.19 80 GLU A C 1
ATOM 674 O O . GLU A 1 80 ? -4.522 -12.257 -7.028 1.00 93.19 80 GLU A O 1
ATOM 679 N N . PHE A 1 81 ? -2.540 -11.543 -7.779 1.00 93.25 81 PHE A N 1
ATOM 680 C CA . PHE A 1 81 ? -3.117 -10.454 -8.575 1.00 93.25 81 PHE A CA 1
ATOM 681 C C . PHE A 1 81 ? -3.483 -10.864 -9.999 1.00 93.25 81 PHE A C 1
ATOM 683 O O . PHE A 1 81 ? -4.017 -10.046 -10.745 1.00 93.25 81 PHE A O 1
ATOM 690 N N . ASN A 1 82 ? -3.207 -12.108 -10.396 1.00 93.62 82 ASN A N 1
ATOM 691 C CA . ASN A 1 82 ? -3.503 -12.636 -11.726 1.00 93.62 82 ASN A CA 1
ATOM 692 C C . ASN A 1 82 ? -2.960 -11.757 -12.879 1.00 93.62 82 ASN A C 1
ATOM 694 O O . ASN A 1 82 ? -3.560 -11.649 -13.951 1.00 93.62 82 ASN A O 1
ATOM 698 N N . ILE A 1 83 ? -1.812 -11.102 -12.673 1.00 94.56 83 ILE A N 1
ATOM 699 C CA . ILE A 1 83 ? -1.134 -10.301 -13.696 1.00 94.56 83 ILE A CA 1
ATOM 700 C C . ILE A 1 83 ? -0.280 -11.241 -14.547 1.00 94.56 83 ILE A C 1
ATOM 702 O O . ILE A 1 83 ? 0.785 -11.698 -14.130 1.00 94.56 83 ILE A O 1
ATOM 706 N N . ARG A 1 84 ? -0.744 -11.513 -15.770 1.00 90.75 84 ARG A N 1
ATOM 707 C CA . ARG A 1 84 ? -0.127 -12.475 -16.698 1.00 90.75 84 ARG A CA 1
ATOM 708 C C . ARG A 1 84 ? 0.350 -11.832 -18.003 1.00 90.75 84 ARG A C 1
ATOM 710 O O . ARG A 1 84 ? 0.171 -10.640 -18.265 1.00 90.75 84 ARG A O 1
ATOM 717 N N . GLY A 1 85 ? 0.968 -12.654 -18.850 1.00 93.06 85 GLY A N 1
ATOM 718 C CA . GLY A 1 85 ? 1.411 -12.268 -20.187 1.00 93.06 85 GLY A CA 1
ATOM 719 C C . GLY A 1 85 ? 2.518 -11.214 -20.159 1.00 93.06 85 GLY A C 1
ATOM 720 O O . GLY A 1 85 ? 3.334 -11.169 -19.244 1.00 93.06 85 GLY A O 1
ATOM 721 N N . ARG A 1 86 ? 2.548 -10.338 -21.170 1.00 94.06 86 ARG A N 1
ATOM 722 C CA . ARG A 1 86 ? 3.649 -9.374 -21.384 1.00 94.06 86 ARG A CA 1
ATOM 723 C C . ARG A 1 86 ? 3.799 -8.317 -20.284 1.00 94.06 86 ARG A C 1
ATOM 725 O O . ARG A 1 86 ? 4.844 -7.677 -20.209 1.00 94.06 86 ARG A O 1
ATOM 732 N N . VAL A 1 87 ? 2.783 -8.125 -19.441 1.00 94.44 87 VAL A N 1
ATOM 733 C CA . VAL A 1 87 ? 2.824 -7.135 -18.356 1.00 94.44 87 VAL A CA 1
ATOM 734 C C . VAL A 1 87 ? 3.767 -7.582 -17.237 1.00 94.44 87 VAL A C 1
ATOM 736 O O . VAL A 1 87 ? 4.513 -6.756 -16.722 1.00 94.44 87 VAL A O 1
ATOM 739 N N . LEU A 1 88 ? 3.811 -8.875 -16.902 1.00 95.00 88 LEU A N 1
ATOM 740 C CA . LEU A 1 88 ? 4.632 -9.371 -15.793 1.00 95.00 88 LEU A CA 1
ATOM 741 C C . LEU A 1 88 ? 6.152 -9.248 -16.059 1.00 95.00 88 LEU A C 1
ATOM 743 O O . LEU A 1 88 ? 6.844 -8.660 -15.223 1.00 95.00 88 LEU A O 1
ATOM 747 N N 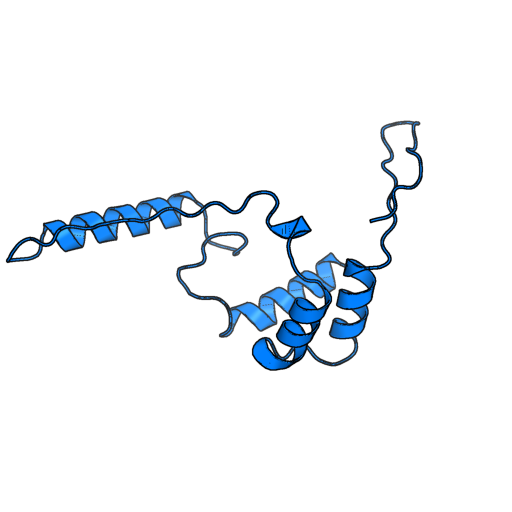. PRO A 1 89 ? 6.696 -9.665 -17.224 1.00 93.94 89 PRO A N 1
ATOM 748 C CA . PRO A 1 89 ? 8.092 -9.390 -17.576 1.00 93.94 89 PRO A CA 1
ATOM 749 C C . PRO A 1 89 ? 8.402 -7.893 -17.653 1.00 93.94 89 PRO A C 1
ATOM 751 O O . PRO A 1 89 ? 9.496 -7.467 -17.287 1.00 93.94 89 PRO A O 1
ATOM 754 N N . TRP A 1 90 ? 7.439 -7.073 -18.090 1.00 93.81 90 TRP A N 1
ATOM 755 C CA . TRP A 1 90 ? 7.607 -5.622 -18.111 1.00 93.81 90 TRP A CA 1
ATOM 756 C C . TRP A 1 90 ? 7.761 -5.043 -16.695 1.00 93.81 90 TRP A C 1
ATOM 758 O O . TRP A 1 90 ? 8.671 -4.247 -16.471 1.00 93.81 90 TRP A O 1
ATOM 768 N N . ILE A 1 91 ? 6.942 -5.485 -15.729 1.00 94.06 91 ILE A N 1
ATOM 769 C CA . ILE A 1 91 ? 7.075 -5.105 -14.311 1.00 94.06 91 ILE A CA 1
ATOM 770 C C . ILE A 1 91 ? 8.437 -5.554 -13.767 1.00 94.06 91 ILE A C 1
ATOM 772 O O . ILE A 1 91 ? 9.120 -4.772 -13.110 1.00 94.06 91 ILE A O 1
ATOM 776 N N . SER A 1 92 ? 8.875 -6.778 -14.078 1.00 93.62 92 SER A N 1
ATOM 777 C CA . SER A 1 92 ? 10.193 -7.275 -13.656 1.00 93.62 92 SER A CA 1
ATOM 778 C C . SER A 1 92 ? 11.339 -6.391 -14.166 1.00 93.62 92 SER A C 1
ATOM 780 O O . SER A 1 92 ? 12.207 -5.983 -13.391 1.00 93.62 92 SER A O 1
ATOM 782 N N . ASN A 1 93 ? 11.301 -6.005 -15.445 1.00 92.12 93 ASN A N 1
ATOM 783 C CA . ASN A 1 93 ? 12.295 -5.104 -16.032 1.00 92.12 93 ASN A CA 1
ATOM 784 C C . ASN A 1 93 ? 12.253 -3.706 -15.403 1.00 92.12 93 ASN A C 1
ATOM 786 O O . ASN A 1 93 ? 13.299 -3.118 -15.129 1.00 92.12 93 ASN A O 1
ATOM 790 N N . PHE A 1 94 ? 11.053 -3.195 -15.124 1.00 90.69 94 PHE A N 1
ATOM 791 C CA . PHE A 1 94 ? 10.851 -1.923 -14.435 1.00 90.69 94 PHE A CA 1
ATOM 792 C C . PHE A 1 94 ? 11.439 -1.927 -13.012 1.00 90.69 94 PHE A C 1
ATOM 794 O O . PHE A 1 94 ? 11.938 -0.901 -12.552 1.00 90.69 94 PHE A O 1
ATOM 801 N N . LEU A 1 95 ? 11.422 -3.062 -12.309 1.00 90.19 95 LEU A N 1
ATOM 802 C CA . LEU A 1 95 ? 11.931 -3.166 -10.937 1.00 90.19 95 LEU A CA 1
ATOM 803 C C . LEU A 1 95 ? 13.448 -3.389 -10.836 1.00 90.19 95 LEU A C 1
ATOM 805 O O . LEU A 1 95 ? 14.020 -3.063 -9.795 1.00 90.19 95 LEU A O 1
ATOM 809 N N . ASN A 1 96 ? 14.094 -3.948 -11.863 1.00 86.31 96 ASN A N 1
ATOM 810 C CA . ASN A 1 96 ? 15.493 -4.393 -11.772 1.00 86.31 96 ASN A CA 1
ATOM 811 C C . ASN A 1 96 ? 16.471 -3.648 -12.687 1.00 86.31 96 ASN A C 1
ATOM 813 O O . ASN A 1 96 ? 17.639 -3.543 -12.346 1.00 86.31 96 ASN A O 1
ATOM 817 N N . ASN A 1 97 ? 16.026 -3.134 -13.835 1.00 79.50 97 ASN A N 1
ATOM 818 C CA . ASN A 1 97 ? 16.930 -2.651 -14.885 1.00 79.50 97 ASN A CA 1
ATOM 819 C C . ASN A 1 97 ? 16.632 -1.202 -15.275 1.00 79.50 97 ASN A C 1
ATOM 821 O O . ASN A 1 97 ? 16.594 -0.862 -16.461 1.00 79.50 97 ASN A O 1
ATOM 825 N N . ARG A 1 98 ? 16.391 -0.331 -14.286 1.00 84.19 98 ARG A N 1
ATOM 826 C CA . ARG A 1 98 ? 16.130 1.085 -14.558 1.00 84.19 98 ARG A CA 1
ATOM 827 C C . ARG A 1 98 ? 17.352 1.953 -14.360 1.00 84.19 98 ARG A C 1
ATOM 829 O O . ARG A 1 98 ? 18.047 1.900 -13.351 1.00 84.19 98 ARG A O 1
ATOM 836 N N . SER A 1 99 ? 17.546 2.815 -15.347 1.00 88.00 99 SER A N 1
ATOM 837 C CA . SER A 1 99 ? 18.460 3.932 -15.257 1.00 88.00 99 SER A CA 1
ATOM 838 C C . SER A 1 99 ? 17.726 5.215 -15.606 1.00 88.00 99 SER A C 1
ATOM 840 O O . SER A 1 99 ? 16.845 5.211 -16.467 1.00 88.00 99 SER A O 1
ATOM 842 N N . PHE A 1 100 ? 18.049 6.300 -14.914 1.00 88.88 100 PHE A N 1
ATOM 843 C CA . PHE A 1 100 ? 17.446 7.598 -15.179 1.00 88.88 100 PHE A CA 1
ATOM 844 C C . PHE A 1 100 ? 18.473 8.720 -15.074 1.00 88.88 100 PHE A C 1
ATOM 846 O O . PHE A 1 100 ? 19.500 8.608 -14.403 1.00 88.88 100 PHE A O 1
ATOM 853 N N . ARG A 1 101 ? 18.183 9.807 -15.787 1.00 93.56 101 ARG A N 1
ATOM 854 C CA . ARG A 1 101 ? 18.884 11.088 -15.715 1.00 93.56 101 ARG A CA 1
ATOM 855 C C . ARG A 1 101 ? 17.846 12.185 -15.550 1.00 93.56 101 ARG A C 1
ATOM 857 O O . ARG A 1 101 ? 16.750 12.084 -16.101 1.00 93.56 101 ARG A O 1
ATOM 864 N N . VAL A 1 102 ? 18.207 13.238 -14.837 1.00 92.25 102 VAL A N 1
ATOM 865 C CA . VAL A 1 102 ? 17.381 14.432 -14.677 1.00 92.25 102 VAL A CA 1
ATOM 866 C C . VAL A 1 102 ? 17.950 15.524 -15.571 1.00 92.25 102 VAL A C 1
ATOM 868 O O . VAL A 1 102 ? 19.152 15.788 -15.545 1.00 92.25 102 VAL A O 1
ATOM 871 N N . LYS A 1 103 ? 17.088 16.150 -16.377 1.00 95.06 103 LYS A N 1
ATOM 872 C CA . LYS A 1 103 ? 17.419 17.369 -17.115 1.00 95.06 103 LYS A CA 1
ATOM 873 C C . LYS A 1 103 ? 16.785 18.551 -16.398 1.00 95.06 103 LYS A C 1
ATOM 875 O O . LYS A 1 103 ? 15.572 18.564 -16.204 1.00 95.06 103 LYS A O 1
ATOM 880 N N . TYR A 1 104 ? 17.597 19.538 -16.047 1.00 94.44 104 TYR A N 1
ATOM 881 C CA . TYR A 1 104 ? 17.136 20.802 -15.490 1.00 94.44 104 TYR A CA 1
ATOM 882 C C . TYR A 1 104 ? 17.789 21.940 -16.268 1.00 94.44 104 TYR A C 1
ATOM 884 O O . TYR A 1 104 ? 19.013 22.056 -16.294 1.00 94.44 104 TYR A O 1
ATOM 892 N N . GLN A 1 105 ? 16.969 22.748 -16.946 1.00 94.06 105 GLN A N 1
ATOM 893 C CA . GLN A 1 105 ? 17.432 23.763 -17.897 1.00 94.06 105 GLN A CA 1
ATOM 894 C C . GLN A 1 105 ? 18.396 23.160 -18.945 1.00 94.06 105 GLN A C 1
ATOM 896 O O . GLN A 1 105 ? 18.017 22.244 -19.683 1.00 94.06 105 GLN A O 1
ATOM 901 N N . SER A 1 106 ? 19.631 23.662 -19.015 1.00 93.88 106 SER A N 1
ATOM 902 C CA . SER A 1 106 ? 20.702 23.169 -19.887 1.00 93.88 106 SER A CA 1
ATOM 903 C C . SER A 1 106 ? 21.524 22.031 -19.268 1.00 93.88 106 SER A C 1
ATOM 905 O O . SER A 1 106 ? 22.273 21.372 -19.986 1.00 93.88 106 SER A O 1
ATOM 907 N N . GLY A 1 107 ? 21.375 21.760 -17.968 1.00 92.00 107 GLY A N 1
ATOM 908 C CA . GLY A 1 107 ? 22.113 20.718 -17.258 1.00 92.00 107 GLY A CA 1
ATOM 909 C C . GLY A 1 107 ? 21.472 19.335 -17.379 1.00 92.00 107 GLY A C 1
ATOM 910 O O . GLY A 1 107 ? 20.248 19.190 -17.337 1.00 92.00 107 GLY A O 1
ATOM 911 N N . ILE A 1 108 ? 22.308 18.300 -17.494 1.00 96.25 108 ILE A N 1
ATOM 912 C CA . ILE A 1 108 ? 21.908 16.887 -17.473 1.00 96.25 108 ILE A CA 1
ATOM 913 C C . ILE A 1 108 ? 22.710 16.176 -16.380 1.00 96.25 108 ILE A C 1
ATOM 915 O O . ILE A 1 108 ? 23.934 16.286 -16.343 1.00 96.25 108 ILE A O 1
ATOM 919 N N . SER A 1 109 ? 22.031 15.436 -15.500 1.00 95.50 109 SER A N 1
ATOM 920 C CA . SER A 1 109 ? 22.689 14.650 -14.452 1.00 95.50 109 SER A CA 1
ATOM 921 C C . SER A 1 109 ? 23.455 13.447 -15.016 1.00 95.50 109 SER A C 1
ATOM 923 O O . SER A 1 109 ? 23.177 12.951 -16.114 1.00 95.50 109 SER A O 1
ATOM 925 N N . SER A 1 110 ? 24.366 12.893 -14.216 1.00 94.12 110 SER A N 1
ATOM 926 C CA . SER A 1 110 ? 24.919 11.557 -14.461 1.00 94.12 110 SER A CA 1
ATOM 927 C C . SER A 1 110 ? 23.811 10.489 -14.483 1.00 94.12 110 SER A C 1
ATOM 929 O O . SER A 1 110 ? 22.693 10.715 -14.005 1.00 94.12 110 SER A O 1
ATOM 931 N N . ILE A 1 111 ? 24.102 9.328 -15.090 1.00 93.12 111 ILE A N 1
ATOM 932 C CA . ILE A 1 111 ? 23.182 8.178 -15.060 1.00 93.12 111 ILE A CA 1
ATOM 933 C C . ILE A 1 111 ? 23.111 7.665 -13.629 1.00 93.12 111 ILE A C 1
ATOM 935 O O . ILE A 1 111 ? 24.120 7.209 -13.098 1.00 93.12 111 ILE A O 1
ATOM 939 N N . TYR A 1 112 ? 21.913 7.647 -13.062 1.00 87.94 112 TYR A N 1
ATOM 940 C CA . TYR A 1 112 ? 21.616 6.839 -11.891 1.00 87.94 112 TYR A CA 1
ATOM 941 C C . TYR A 1 112 ? 21.099 5.466 -12.333 1.00 87.94 112 TYR A C 1
ATOM 943 O O . TYR A 1 112 ? 20.310 5.390 -13.277 1.00 87.94 112 TYR A O 1
ATOM 951 N N . ARG A 1 113 ? 21.533 4.390 -11.667 1.00 81.25 113 ARG A N 1
ATOM 952 C CA . ARG A 1 113 ? 21.016 3.022 -11.842 1.00 81.25 113 ARG A CA 1
ATOM 953 C C . ARG A 1 113 ? 20.389 2.564 -10.524 1.00 81.25 113 ARG A C 1
ATOM 955 O O . ARG A 1 113 ? 21.040 2.672 -9.489 1.00 81.25 113 ARG A O 1
ATOM 962 N N . SER A 1 114 ? 19.133 2.127 -10.594 1.00 71.00 114 SER A N 1
ATOM 963 C CA . SER A 1 114 ? 18.334 1.619 -9.468 1.00 71.00 114 SER A CA 1
ATOM 964 C C . SER A 1 114 ? 18.487 0.113 -9.279 1.00 71.00 114 SER A C 1
ATOM 966 O O . SER A 1 114 ? 18.915 -0.553 -10.242 1.00 71.00 114 SER A O 1
#

Sequence (114 aa):
MERIILRRITYHLMENLIPEEQYGFRKGHSTIDQILYFAQSVRDAHNLKPTKHTISVFLDLTKAFDKVWKNKFLVKCHDEFNIRGRVLPWISNFLNNRSFRVKYQSGISSIYRS

Radius of gyration: 20.1 Å; chains: 1; bounding box: 51×40×48 Å

InterPro domains:
  IPR000477 Reverse transcriptase domain [PF00078] (1-103)

pLDDT: mean 92.45, std 4.56, range [71.0, 97.31]

Secondary structure (DSSP, 8-state):
-HHHHHHHHHHHHHTTTS-TT--TT-TT--HHHHHHHHHHHHHHHHHSSS-----------TTTTTTS-HHHHHHHHHHTS---TTHHHHHHHHHHS-EE--EETTEEPPPEE-

Foldseek 3Di:
DVVVLVVVLLVLCVPPPDDPLPQPPDPPHDPVNNVVVVVVVQVVQCPDVVRHHDDDDDDDDDPVVVPDPLVVVLVCCVPVSVPDDPSSVVSSCVVAFDWDWDDDPPDIGDIDTD